Protein AF-S6UUW3-F1 (afdb_monomer_lite)

Structure (mmCIF, N/CA/C/O backbone):
data_AF-S6UUW3-F1
#
_entry.id   AF-S6UUW3-F1
#
loop_
_atom_site.group_PDB
_atom_site.id
_atom_site.type_symbol
_atom_site.label_atom_id
_atom_site.label_alt_id
_atom_site.label_comp_id
_atom_site.label_asym_id
_atom_site.label_entity_id
_atom_site.label_seq_id
_atom_site.pdbx_PDB_ins_code
_atom_site.Cartn_x
_atom_site.Cartn_y
_atom_site.Cartn_z
_atom_site.occupancy
_atom_site.B_iso_or_equiv
_atom_site.auth_seq_id
_atom_site.auth_comp_id
_atom_site.auth_asym_id
_atom_site.auth_atom_id
_atom_site.pdbx_PDB_model_num
ATOM 1 N N . MET A 1 1 ? 12.874 6.150 -26.190 1.00 67.56 1 MET A N 1
ATOM 2 C CA . MET A 1 1 ? 11.410 6.330 -26.328 1.00 67.56 1 MET A CA 1
ATOM 3 C C . MET A 1 1 ? 11.085 7.794 -26.086 1.00 67.56 1 MET A C 1
ATOM 5 O O . MET A 1 1 ? 11.775 8.414 -25.286 1.00 67.56 1 MET A O 1
ATOM 9 N N . THR A 1 2 ? 10.104 8.365 -26.786 1.00 88.31 2 THR A N 1
ATOM 10 C CA . THR A 1 2 ? 9.699 9.760 -26.547 1.00 88.31 2 THR A CA 1
ATOM 11 C C . THR A 1 2 ? 8.998 9.883 -25.184 1.00 88.31 2 THR A C 1
ATOM 13 O O . THR A 1 2 ? 8.328 8.933 -24.768 1.00 88.31 2 THR A O 1
ATOM 16 N N . PRO A 1 3 ? 9.102 11.027 -24.479 1.00 86.56 3 PRO A N 1
ATOM 17 C CA . PRO A 1 3 ? 8.442 11.219 -23.181 1.00 86.56 3 PRO A CA 1
ATOM 18 C C . PRO A 1 3 ? 6.931 10.967 -23.240 1.00 86.56 3 PRO A C 1
ATOM 20 O O . PRO A 1 3 ? 6.356 10.360 -22.340 1.00 86.56 3 PRO A O 1
ATOM 23 N N . LEU A 1 4 ? 6.307 11.352 -24.356 1.00 91.38 4 LEU A N 1
ATOM 24 C CA . LEU A 1 4 ? 4.881 11.159 -24.604 1.00 91.38 4 LEU A CA 1
ATOM 25 C C . LEU A 1 4 ? 4.492 9.671 -24.621 1.00 91.38 4 LEU A C 1
ATOM 27 O O . LEU A 1 4 ? 3.477 9.287 -24.049 1.00 91.38 4 LEU A O 1
ATOM 31 N N . MET A 1 5 ? 5.331 8.819 -25.219 1.00 88.62 5 MET A N 1
ATOM 32 C CA . MET A 1 5 ? 5.103 7.374 -25.265 1.00 88.62 5 MET A CA 1
ATOM 33 C C . MET A 1 5 ? 5.162 6.751 -23.865 1.00 88.62 5 MET A C 1
ATOM 35 O O . MET A 1 5 ? 4.326 5.915 -23.538 1.00 88.62 5 MET A O 1
ATOM 39 N N . LEU A 1 6 ? 6.096 7.187 -23.014 1.00 88.88 6 LEU A N 1
ATOM 40 C CA . LEU A 1 6 ? 6.198 6.693 -21.636 1.00 88.88 6 LEU A CA 1
ATOM 41 C C . LEU A 1 6 ? 4.981 7.088 -20.789 1.00 88.88 6 LEU A C 1
ATOM 43 O O . LEU A 1 6 ? 4.492 6.268 -20.018 1.00 88.88 6 LEU A O 1
ATOM 47 N N . MET A 1 7 ? 4.451 8.303 -20.963 1.00 91.56 7 MET A N 1
ATOM 48 C CA . MET A 1 7 ? 3.232 8.737 -20.267 1.00 91.56 7 MET A CA 1
ATOM 49 C C . MET A 1 7 ? 2.011 7.912 -20.686 1.00 91.56 7 MET A C 1
ATOM 51 O O . MET A 1 7 ? 1.219 7.514 -19.833 1.00 91.56 7 MET A O 1
ATOM 55 N N . VAL A 1 8 ? 1.879 7.605 -21.982 1.00 94.12 8 VAL A N 1
ATOM 56 C CA . VAL A 1 8 ? 0.797 6.747 -22.490 1.00 94.12 8 VAL A CA 1
ATOM 57 C C . VAL A 1 8 ? 0.921 5.328 -21.937 1.00 94.12 8 VAL A C 1
ATOM 59 O O . VAL A 1 8 ? -0.066 4.777 -21.455 1.00 94.12 8 VAL A O 1
ATOM 62 N N . VAL A 1 9 ? 2.127 4.750 -21.944 1.00 93.19 9 VAL A N 1
ATOM 63 C CA . VAL A 1 9 ? 2.380 3.410 -21.389 1.00 93.19 9 VAL A CA 1
ATOM 64 C C . VAL A 1 9 ? 2.085 3.372 -19.886 1.00 93.19 9 VAL A C 1
ATOM 66 O O . VAL A 1 9 ? 1.438 2.438 -19.418 1.00 93.19 9 VAL A O 1
ATOM 69 N N . ALA A 1 10 ? 2.486 4.399 -19.132 1.00 91.56 10 ALA A N 1
ATOM 70 C CA . ALA A 1 10 ? 2.188 4.503 -17.706 1.00 91.56 10 ALA A CA 1
ATOM 71 C C . ALA A 1 10 ? 0.676 4.601 -17.440 1.00 91.56 10 ALA A C 1
ATOM 73 O O . ALA A 1 10 ? 0.147 3.865 -16.606 1.00 91.56 10 ALA A O 1
ATOM 74 N N . GLY A 1 11 ? -0.037 5.456 -18.182 1.00 95.62 11 GLY A N 1
ATOM 75 C CA . GLY A 1 11 ? -1.491 5.589 -18.073 1.00 95.62 11 GLY A CA 1
ATOM 76 C C . GLY A 1 11 ? -2.226 4.289 -18.410 1.00 95.62 11 GLY A C 1
ATOM 77 O O . GLY A 1 11 ? -3.113 3.866 -17.667 1.00 95.62 11 GLY A O 1
ATOM 78 N N . ALA A 1 12 ? -1.810 3.606 -19.479 1.00 96.06 12 ALA A N 1
ATOM 79 C CA . ALA A 1 12 ? -2.345 2.301 -19.857 1.00 96.06 12 ALA A CA 1
ATOM 80 C C . ALA A 1 12 ? -2.064 1.230 -18.790 1.00 96.06 12 ALA A C 1
ATOM 82 O O . ALA A 1 12 ? -2.943 0.426 -18.485 1.00 96.06 12 ALA A O 1
ATOM 83 N N . GLY A 1 13 ? -0.877 1.248 -18.176 1.00 95.56 13 GLY A N 1
ATOM 84 C CA . GLY A 1 13 ? -0.524 0.366 -17.065 1.00 95.56 13 GLY A CA 1
ATOM 85 C C . GLY A 1 13 ? -1.440 0.555 -15.854 1.00 95.56 13 GLY A C 1
ATOM 86 O O . GLY A 1 13 ? -1.986 -0.419 -15.340 1.00 95.56 13 GLY A O 1
ATOM 87 N N . ILE A 1 14 ? -1.684 1.801 -15.436 1.00 95.56 14 ILE A N 1
ATOM 88 C CA . ILE A 1 14 ? -2.607 2.107 -14.329 1.00 95.56 14 ILE A CA 1
ATOM 89 C C . ILE A 1 14 ? -4.026 1.629 -14.660 1.00 95.56 14 ILE A C 1
ATOM 91 O O . ILE A 1 14 ? -4.661 0.973 -13.835 1.00 95.56 14 ILE A O 1
ATOM 95 N N . ALA A 1 15 ? -4.514 1.906 -15.872 1.00 97.19 15 ALA A N 1
ATOM 96 C CA . ALA A 1 15 ? -5.833 1.456 -16.309 1.00 97.19 15 ALA A CA 1
ATOM 97 C C . ALA A 1 15 ? -5.950 -0.077 -16.294 1.00 97.19 15 ALA A C 1
ATOM 99 O O . ALA A 1 15 ? -6.942 -0.615 -15.801 1.00 97.19 15 ALA A O 1
ATOM 100 N N . LEU A 1 16 ? -4.920 -0.783 -16.771 1.00 96.56 16 LEU A N 1
ATOM 101 C CA . LEU A 1 16 ? -4.859 -2.242 -16.756 1.00 96.56 16 LEU A CA 1
ATOM 102 C C . LEU A 1 16 ? -4.849 -2.796 -15.323 1.00 96.56 16 LEU A C 1
ATOM 104 O O . LEU A 1 16 ? -5.591 -3.734 -15.033 1.00 96.56 16 LEU A O 1
ATOM 108 N N . LEU A 1 17 ? -4.071 -2.196 -14.415 1.00 95.56 17 LEU A N 1
ATOM 109 C CA . LEU A 1 17 ? -4.041 -2.571 -12.997 1.00 95.56 17 LEU A CA 1
ATOM 110 C C . LEU A 1 17 ? -5.422 -2.433 -12.361 1.00 95.56 17 LEU A C 1
ATOM 112 O O . LEU A 1 17 ? -5.919 -3.384 -11.755 1.00 95.56 17 LEU A O 1
ATOM 116 N N . LEU A 1 18 ? -6.058 -1.270 -12.525 1.00 96.75 18 LEU A N 1
ATOM 117 C CA . LEU A 1 18 ? -7.393 -1.022 -11.984 1.00 96.75 18 LEU A CA 1
ATOM 118 C C . LEU A 1 18 ? -8.416 -1.990 -12.578 1.00 96.75 18 LEU A C 1
ATOM 120 O O . LEU A 1 18 ? -9.258 -2.513 -11.858 1.00 96.75 18 LEU A O 1
ATOM 124 N N . PHE A 1 19 ? -8.319 -2.291 -13.869 1.00 97.62 19 PHE A N 1
ATOM 125 C CA . PHE A 1 19 ? -9.193 -3.253 -14.527 1.00 97.62 19 PHE A CA 1
ATOM 126 C C . PHE A 1 19 ? -9.040 -4.677 -13.964 1.00 97.62 19 PHE A C 1
ATOM 128 O O . PHE A 1 19 ? -10.044 -5.328 -13.670 1.00 97.62 19 PHE A O 1
ATOM 135 N N . LEU A 1 20 ? -7.806 -5.145 -13.747 1.00 96.75 20 LEU A N 1
ATOM 136 C CA . LEU A 1 20 ? -7.515 -6.443 -13.121 1.00 96.75 20 LEU A CA 1
ATOM 137 C C . LEU A 1 20 ? -8.071 -6.534 -11.695 1.00 96.75 20 LEU A C 1
ATOM 139 O O . LEU A 1 20 ? -8.692 -7.534 -11.333 1.00 96.75 20 LEU A O 1
ATOM 143 N N . VAL A 1 21 ? -7.893 -5.481 -10.897 1.00 97.00 21 VAL A N 1
ATOM 144 C CA . VAL A 1 21 ? -8.347 -5.454 -9.499 1.00 97.00 21 VAL A CA 1
ATOM 145 C C . VAL A 1 21 ? -9.867 -5.323 -9.405 1.00 97.00 21 VAL A C 1
ATOM 147 O O . VAL A 1 21 ? -10.500 -6.052 -8.650 1.00 97.00 21 VAL A O 1
ATOM 150 N N . LEU A 1 22 ? -10.481 -4.421 -10.172 1.00 96.69 22 LEU A N 1
ATOM 151 C CA . LEU A 1 22 ? -11.907 -4.113 -10.038 1.00 96.69 22 LEU A CA 1
ATOM 152 C C . LEU A 1 22 ? -12.799 -5.121 -10.766 1.00 96.69 22 LEU A C 1
ATOM 154 O O . LEU A 1 22 ? -13.824 -5.533 -10.223 1.00 96.69 22 LEU A O 1
ATOM 158 N N . LYS A 1 23 ? -12.431 -5.526 -11.989 1.00 95.81 23 LYS A N 1
ATOM 159 C CA . LYS A 1 23 ? -13.266 -6.418 -12.807 1.00 95.81 23 LYS A CA 1
ATOM 160 C C . LYS A 1 23 ? -12.961 -7.886 -12.552 1.00 95.81 23 LYS A C 1
ATOM 162 O O . LYS A 1 23 ? -13.884 -8.661 -12.319 1.00 95.81 23 LYS A O 1
ATOM 167 N N . TYR A 1 24 ? -11.684 -8.259 -12.587 1.00 95.25 24 TYR A N 1
ATOM 168 C CA . TYR A 1 24 ? -11.270 -9.651 -12.387 1.00 95.25 24 TYR A CA 1
ATOM 169 C C . TYR A 1 24 ? -11.019 -10.013 -10.923 1.00 95.25 24 TYR A C 1
ATOM 171 O O . TYR A 1 24 ? -10.813 -11.187 -10.628 1.00 95.25 24 TYR A O 1
ATOM 179 N N . LYS A 1 25 ? -11.082 -9.039 -10.003 1.00 92.19 25 LYS A N 1
ATOM 180 C CA . LYS A 1 25 ? -10.894 -9.249 -8.559 1.00 92.19 25 LYS A CA 1
ATOM 181 C C . LYS A 1 25 ? -9.559 -9.916 -8.226 1.00 92.19 25 LYS A C 1
ATOM 183 O O . LYS A 1 25 ? -9.465 -10.691 -7.277 1.00 92.19 25 LYS A O 1
ATOM 188 N N . PHE A 1 26 ? -8.521 -9.622 -9.008 1.00 94.00 26 PHE A N 1
ATOM 189 C CA . PHE A 1 26 ? -7.178 -10.099 -8.699 1.00 94.00 26 PHE A CA 1
ATOM 190 C C . PHE A 1 26 ? -6.691 -9.444 -7.410 1.00 94.00 26 PHE A C 1
ATOM 192 O O . PHE A 1 26 ?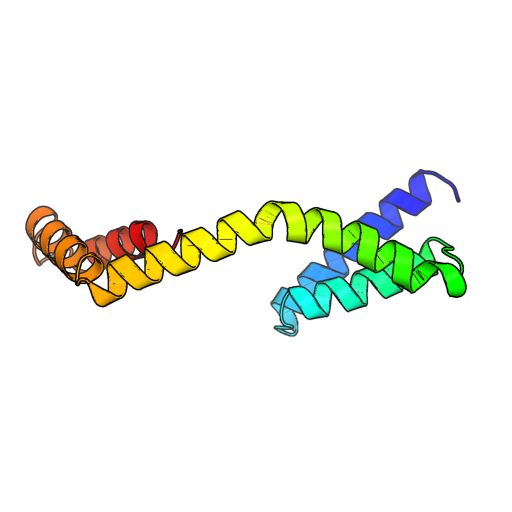 -6.947 -8.262 -7.167 1.00 94.00 26 PHE A O 1
ATOM 199 N N . GLN A 1 27 ? -5.944 -10.199 -6.601 1.00 92.00 27 GLN A N 1
ATOM 200 C CA . GLN A 1 27 ? -5.285 -9.631 -5.431 1.00 92.00 27 GLN A CA 1
ATOM 201 C C . GLN A 1 27 ? -4.375 -8.475 -5.884 1.00 92.00 27 GLN A C 1
ATOM 203 O O . GLN A 1 27 ? -3.566 -8.686 -6.795 1.00 92.00 27 GLN A O 1
ATOM 208 N N . PRO A 1 28 ? -4.465 -7.275 -5.270 1.00 89.94 28 PRO A N 1
ATOM 209 C CA . PRO A 1 28 ? -3.776 -6.080 -5.765 1.00 89.94 28 PRO A CA 1
ATOM 210 C C . PRO A 1 28 ? -2.280 -6.276 -5.978 1.00 89.94 28 PRO A C 1
ATOM 212 O O . PRO A 1 28 ? -1.721 -5.798 -6.958 1.00 89.94 28 PRO A O 1
ATOM 215 N N . PHE A 1 29 ? -1.653 -7.048 -5.093 1.00 87.81 29 PHE A N 1
ATOM 216 C CA . PHE A 1 29 ? -0.247 -7.404 -5.190 1.00 87.81 29 PHE A CA 1
ATOM 217 C C . PHE A 1 29 ? 0.095 -8.171 -6.479 1.00 87.81 29 PHE A C 1
ATOM 219 O O . PHE A 1 29 ? 1.012 -7.795 -7.206 1.00 87.81 29 PHE A O 1
ATOM 226 N N . VAL A 1 30 ? -0.679 -9.211 -6.799 1.00 90.88 30 VAL A N 1
ATOM 227 C CA . VAL A 1 30 ? -0.475 -10.050 -7.991 1.00 90.88 30 VAL A CA 1
ATOM 228 C C . VAL A 1 30 ? -0.751 -9.254 -9.266 1.00 90.88 30 VAL A C 1
ATOM 230 O O . VAL A 1 30 ? 0.011 -9.334 -10.229 1.00 90.88 30 VAL A O 1
ATOM 233 N N . ALA A 1 31 ? -1.811 -8.439 -9.264 1.00 93.50 31 ALA A N 1
ATOM 234 C CA . ALA A 1 31 ? -2.116 -7.545 -10.378 1.00 93.50 31 ALA A CA 1
ATOM 235 C C . ALA A 1 31 ? -0.979 -6.538 -10.616 1.00 93.50 31 ALA A C 1
ATOM 237 O O . ALA A 1 31 ? -0.556 -6.344 -11.754 1.00 93.50 31 ALA A O 1
ATOM 238 N N . LEU A 1 32 ? -0.442 -5.946 -9.545 1.00 90.69 32 LEU A N 1
ATOM 239 C CA . LEU A 1 32 ? 0.678 -5.014 -9.616 1.00 90.69 32 LEU A CA 1
ATOM 240 C C . LEU A 1 32 ? 1.942 -5.680 -10.166 1.00 90.69 32 LEU A C 1
ATOM 242 O O . LEU A 1 32 ? 2.594 -5.086 -11.023 1.00 90.69 32 LEU A O 1
ATOM 246 N N . MET A 1 33 ? 2.270 -6.906 -9.744 1.00 90.44 33 MET A N 1
ATOM 247 C CA . MET A 1 33 ? 3.390 -7.667 -10.316 1.00 90.44 33 MET A CA 1
ATOM 248 C C . MET A 1 33 ? 3.233 -7.869 -11.824 1.00 90.44 33 MET A C 1
ATOM 250 O O . MET A 1 33 ? 4.131 -7.521 -12.588 1.00 90.44 33 MET A O 1
ATOM 254 N N . LEU A 1 34 ? 2.084 -8.393 -12.258 1.00 92.81 34 LEU A N 1
ATOM 255 C CA . LEU A 1 34 ? 1.819 -8.671 -13.671 1.00 92.81 34 LEU A CA 1
ATOM 256 C C . LEU A 1 34 ? 1.900 -7.406 -14.525 1.00 92.81 34 LEU A C 1
ATOM 258 O O . LEU A 1 34 ? 2.575 -7.389 -15.553 1.00 92.81 34 LEU A O 1
ATOM 262 N N . VAL A 1 35 ? 1.254 -6.329 -14.082 1.00 93.69 35 VAL A N 1
ATOM 263 C CA . VAL A 1 35 ? 1.275 -5.054 -14.802 1.00 93.69 35 VAL A CA 1
ATOM 264 C C . VAL A 1 35 ? 2.680 -4.463 -14.834 1.00 93.69 35 VAL A C 1
ATOM 266 O O . VAL A 1 35 ? 3.090 -3.968 -15.879 1.00 93.69 35 VAL A O 1
ATOM 269 N N . SER A 1 36 ? 3.443 -4.553 -13.742 1.00 90.50 36 SER A N 1
ATOM 270 C CA . SER A 1 36 ? 4.821 -4.043 -13.694 1.00 90.50 36 SER A CA 1
ATOM 271 C C . SER A 1 36 ? 5.732 -4.780 -14.675 1.00 90.50 36 SER A C 1
ATOM 273 O O . SER A 1 36 ? 6.524 -4.138 -15.359 1.00 90.50 36 SER A O 1
ATOM 275 N N . ILE A 1 37 ? 5.578 -6.104 -14.805 1.00 91.94 37 ILE A N 1
ATOM 276 C CA . ILE A 1 37 ? 6.290 -6.913 -15.806 1.00 91.94 37 ILE A CA 1
ATOM 277 C C . ILE A 1 37 ? 5.941 -6.439 -17.220 1.00 91.94 37 ILE A C 1
ATOM 279 O O . ILE A 1 37 ? 6.835 -6.153 -18.014 1.00 91.94 37 ILE A O 1
ATOM 283 N N . ILE A 1 38 ? 4.646 -6.316 -17.530 1.00 92.94 38 ILE A N 1
ATOM 284 C CA . ILE A 1 38 ? 4.177 -5.895 -18.858 1.00 92.94 38 ILE A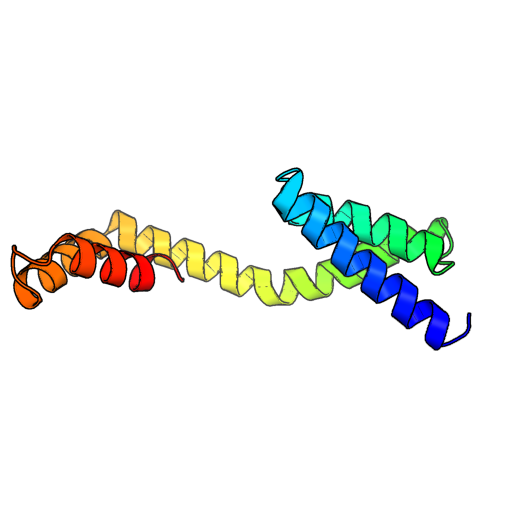 CA 1
ATOM 285 C C . ILE A 1 38 ? 4.705 -4.496 -19.194 1.00 92.94 38 ILE A C 1
ATOM 287 O O . ILE A 1 38 ? 5.265 -4.287 -20.268 1.00 92.94 38 ILE A O 1
ATOM 291 N N . VAL A 1 39 ? 4.567 -3.544 -18.270 1.00 92.56 39 VAL A N 1
ATOM 292 C CA . VAL A 1 39 ? 5.012 -2.158 -18.459 1.00 92.56 39 VAL A CA 1
ATOM 293 C C . VAL A 1 39 ? 6.527 -2.084 -18.634 1.00 92.56 39 VAL A C 1
ATOM 295 O O . VAL A 1 39 ? 6.983 -1.382 -19.531 1.00 92.56 39 VAL A O 1
ATOM 298 N N . ALA A 1 40 ? 7.310 -2.821 -17.842 1.00 90.62 40 ALA A N 1
ATOM 299 C CA . ALA A 1 40 ? 8.767 -2.835 -17.958 1.00 90.62 40 ALA A CA 1
ATOM 300 C C . ALA A 1 40 ? 9.234 -3.385 -19.315 1.00 90.62 40 ALA A C 1
ATOM 302 O O . ALA A 1 40 ? 10.109 -2.795 -19.952 1.00 90.62 40 ALA A O 1
ATOM 303 N N . LEU A 1 41 ? 8.608 -4.463 -19.798 1.00 90.50 41 LEU A N 1
ATOM 304 C CA . LEU A 1 41 ? 8.904 -5.024 -21.118 1.00 90.50 41 LEU A CA 1
ATOM 305 C C . LEU A 1 41 ? 8.539 -4.048 -22.245 1.00 90.50 41 LEU A C 1
ATOM 307 O O . LEU A 1 41 ? 9.344 -3.821 -23.147 1.00 90.50 41 LEU A O 1
ATOM 311 N N . VAL A 1 42 ? 7.363 -3.416 -22.175 1.00 91.12 42 VAL A N 1
ATOM 312 C CA . VAL A 1 42 ? 6.917 -2.419 -23.168 1.00 91.12 42 VAL A CA 1
ATOM 313 C C . VAL A 1 42 ? 7.784 -1.154 -23.134 1.00 91.12 42 VAL A C 1
ATOM 315 O O . VAL A 1 42 ? 8.030 -0.551 -24.177 1.00 91.12 42 VAL A O 1
ATOM 318 N N . ALA A 1 43 ? 8.287 -0.767 -21.961 1.00 88.75 43 ALA A N 1
ATOM 319 C CA . ALA A 1 43 ? 9.204 0.357 -21.779 1.00 88.75 43 ALA A CA 1
ATOM 320 C C . ALA A 1 43 ? 10.650 0.059 -22.233 1.00 88.75 43 ALA A C 1
ATOM 322 O O . ALA A 1 43 ? 11.502 0.946 -22.179 1.00 88.75 43 ALA A O 1
ATOM 323 N N . GLY A 1 44 ? 10.940 -1.164 -22.693 1.00 88.00 44 GLY A N 1
ATOM 324 C CA . GLY A 1 44 ? 12.244 -1.541 -23.238 1.00 88.00 44 GLY A CA 1
ATOM 325 C C . GLY A 1 44 ? 13.295 -1.913 -22.189 1.00 88.00 44 GLY A C 1
ATOM 326 O O . GLY A 1 44 ? 14.490 -1.849 -22.483 1.00 88.00 44 GLY A O 1
ATOM 327 N N . VAL A 1 45 ? 12.883 -2.301 -20.977 1.00 88.12 45 VAL A N 1
ATOM 328 C CA . VAL A 1 45 ? 13.798 -2.858 -19.970 1.00 88.12 45 VAL A CA 1
ATOM 329 C C . VAL A 1 45 ? 14.338 -4.197 -20.474 1.00 88.12 45 VAL A C 1
ATOM 331 O O . VAL A 1 45 ? 13.584 -5.043 -20.960 1.00 88.12 45 VAL A O 1
ATOM 334 N N . LYS A 1 46 ? 15.656 -4.405 -20.367 1.00 90.94 46 LYS A N 1
ATOM 335 C CA . LYS A 1 46 ? 16.277 -5.672 -20.766 1.00 90.94 46 LYS A CA 1
ATOM 336 C C . LYS A 1 46 ? 15.733 -6.810 -19.892 1.00 90.94 46 LYS A C 1
ATOM 338 O O . LYS A 1 46 ? 15.663 -6.638 -18.677 1.00 90.94 46 LYS A O 1
ATOM 343 N N . PRO A 1 47 ? 15.439 -7.998 -20.453 1.00 84.12 47 PRO A N 1
ATOM 344 C CA . PRO A 1 47 ? 14.929 -9.127 -19.670 1.00 84.12 47 PRO A CA 1
ATOM 345 C C . PRO A 1 47 ? 15.829 -9.528 -18.494 1.00 84.12 47 PRO A C 1
ATOM 347 O O . PRO A 1 47 ? 15.325 -9.924 -17.449 1.00 84.12 47 PRO A O 1
ATOM 350 N N . ALA A 1 48 ? 17.149 -9.373 -18.643 1.00 89.62 48 ALA A N 1
ATOM 351 C CA . ALA A 1 48 ? 18.119 -9.641 -17.582 1.00 89.62 48 ALA A CA 1
ATOM 352 C C . ALA A 1 48 ? 17.974 -8.697 -16.371 1.00 89.62 48 ALA A C 1
ATOM 354 O O . ALA A 1 48 ? 18.216 -9.114 -15.244 1.00 89.62 48 ALA A O 1
ATOM 355 N N . ASP A 1 49 ? 17.523 -7.459 -16.594 1.00 89.31 49 ASP A N 1
ATOM 356 C CA . ASP A 1 49 ? 17.382 -6.426 -15.559 1.00 89.31 49 ASP A CA 1
ATOM 357 C C . ASP A 1 49 ? 15.945 -6.351 -15.007 1.00 89.31 49 ASP A C 1
ATOM 359 O O . ASP A 1 49 ? 15.651 -5.570 -14.098 1.00 89.31 49 ASP A O 1
ATOM 363 N N . LEU A 1 50 ? 15.025 -7.151 -15.560 1.00 88.75 50 LEU A N 1
ATOM 364 C CA . LE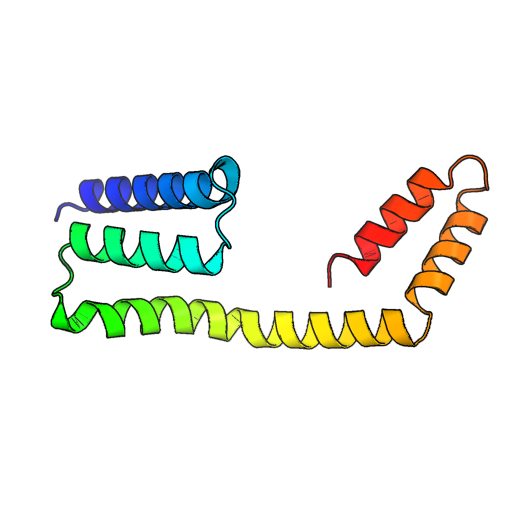U A 1 50 ? 13.593 -7.094 -15.272 1.00 88.75 50 LEU A CA 1
ATOM 365 C C . LEU A 1 50 ? 13.295 -7.382 -13.797 1.00 88.75 50 LEU A C 1
ATOM 367 O O . LEU A 1 50 ? 12.582 -6.614 -13.155 1.00 88.75 50 LEU A O 1
ATOM 371 N N . VAL A 1 51 ? 13.869 -8.465 -13.262 1.00 88.12 51 VAL A N 1
ATOM 372 C CA . VAL A 1 51 ? 13.670 -8.878 -11.864 1.00 88.12 51 VAL A CA 1
ATOM 373 C C . VAL A 1 51 ? 14.174 -7.790 -10.919 1.00 88.12 51 VAL A C 1
ATOM 375 O O . VAL A 1 51 ? 13.405 -7.309 -10.094 1.00 88.12 51 VAL A O 1
ATOM 378 N N . ALA A 1 52 ? 15.406 -7.312 -11.118 1.00 89.75 52 ALA A N 1
ATOM 379 C CA . ALA A 1 52 ? 15.995 -6.257 -10.293 1.00 89.75 52 ALA A CA 1
ATOM 380 C C . ALA A 1 52 ? 15.195 -4.942 -10.353 1.00 89.75 52 ALA A C 1
ATOM 382 O O . ALA A 1 52 ? 15.018 -4.267 -9.340 1.00 89.75 52 ALA A O 1
ATOM 383 N N . THR A 1 53 ? 14.666 -4.585 -11.528 1.00 89.06 53 THR A N 1
ATOM 384 C CA . THR A 1 53 ? 13.835 -3.383 -11.709 1.00 89.06 53 THR A CA 1
ATOM 385 C C . THR A 1 53 ? 12.516 -3.495 -10.941 1.00 89.06 53 THR A C 1
ATOM 387 O O . THR A 1 53 ? 12.102 -2.546 -10.270 1.00 89.06 53 THR A O 1
ATOM 390 N N . ILE A 1 54 ? 11.862 -4.658 -11.009 1.00 87.00 54 ILE A N 1
ATOM 391 C CA . ILE A 1 54 ? 10.605 -4.918 -10.300 1.00 87.00 54 ILE A CA 1
ATOM 392 C C . ILE A 1 54 ? 10.842 -4.963 -8.792 1.00 87.00 54 ILE A C 1
ATOM 394 O O . ILE A 1 54 ? 10.127 -4.286 -8.056 1.00 87.00 54 ILE A O 1
ATOM 398 N N . GLU A 1 55 ? 11.847 -5.708 -8.331 1.00 86.94 55 GLU A N 1
ATOM 399 C CA . GLU A 1 55 ? 12.205 -5.808 -6.914 1.00 86.94 55 GLU A CA 1
ATOM 400 C C . GLU A 1 55 ? 12.601 -4.451 -6.333 1.00 86.94 55 GLU A C 1
ATOM 402 O O . GLU A 1 55 ? 12.171 -4.111 -5.235 1.00 86.94 55 GLU A O 1
ATOM 407 N N . GLY A 1 56 ? 13.346 -3.630 -7.077 1.00 88.75 56 GLY A N 1
ATOM 408 C CA . GLY A 1 56 ? 13.709 -2.281 -6.648 1.00 88.75 56 GLY A CA 1
ATOM 409 C C . GLY A 1 56 ? 12.497 -1.356 -6.512 1.00 88.75 56 GLY A C 1
ATOM 410 O O . GLY A 1 56 ? 12.332 -0.687 -5.488 1.00 88.75 56 GLY A O 1
ATOM 411 N N . GLY A 1 57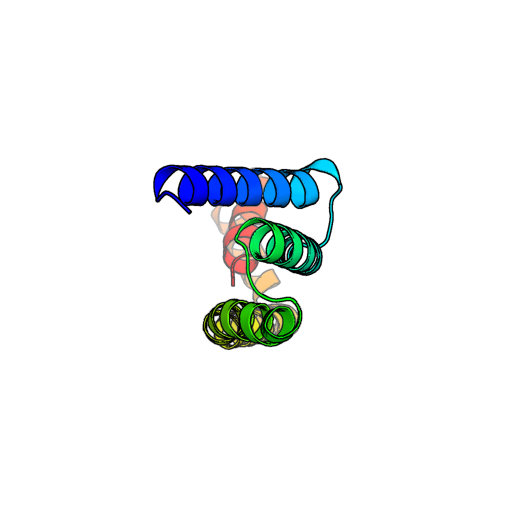 ? 11.617 -1.331 -7.520 1.00 85.50 57 GLY A N 1
ATOM 412 C CA . GLY A 1 57 ? 10.405 -0.509 -7.497 1.00 85.50 57 GLY A CA 1
ATOM 413 C C . GLY A 1 57 ? 9.423 -0.949 -6.410 1.00 85.50 57 GLY A C 1
ATOM 414 O O . GLY A 1 57 ? 9.010 -0.149 -5.569 1.00 85.50 57 GLY A O 1
ATOM 415 N N . MET A 1 58 ? 9.098 -2.241 -6.388 1.00 83.44 58 MET A N 1
ATOM 416 C CA . MET A 1 58 ? 8.202 -2.839 -5.405 1.00 83.44 58 MET A CA 1
ATOM 417 C C . MET A 1 58 ? 8.779 -2.766 -3.993 1.00 83.44 58 MET A C 1
ATOM 419 O O . MET A 1 58 ? 8.063 -2.395 -3.071 1.00 83.44 58 MET A O 1
ATOM 423 N N . GLY A 1 59 ? 10.060 -3.085 -3.815 1.00 84.50 59 GLY A N 1
ATOM 424 C CA . GLY A 1 59 ? 10.740 -3.073 -2.524 1.00 84.50 59 GLY A CA 1
ATOM 425 C C . GLY A 1 59 ? 10.774 -1.684 -1.897 1.00 84.50 59 GLY A C 1
ATOM 426 O O . GLY A 1 59 ? 10.566 -1.558 -0.694 1.00 84.50 59 GLY A O 1
ATOM 427 N N . LYS A 1 60 ? 10.925 -0.623 -2.700 1.00 86.94 60 LYS A N 1
ATOM 428 C CA . LYS A 1 60 ? 10.813 0.758 -2.210 1.00 86.94 60 LYS A CA 1
ATOM 429 C C . LYS A 1 60 ? 9.406 1.068 -1.692 1.00 86.94 60 LYS A C 1
ATOM 431 O O . LYS A 1 60 ? 9.262 1.642 -0.614 1.00 86.94 60 LYS A O 1
ATOM 436 N N . THR A 1 61 ? 8.373 0.691 -2.444 1.00 86.06 61 THR A N 1
ATOM 437 C CA . THR A 1 61 ? 6.978 0.928 -2.052 1.00 86.06 61 THR A CA 1
ATOM 438 C C . THR A 1 61 ? 6.588 0.078 -0.847 1.00 86.06 61 THR A C 1
ATOM 440 O O . THR A 1 61 ? 6.134 0.616 0.155 1.00 86.06 61 THR A O 1
ATOM 443 N N . LEU A 1 62 ? 6.811 -1.236 -0.898 1.00 86.19 62 LEU A N 1
ATOM 444 C CA . LEU A 1 62 ? 6.521 -2.135 0.214 1.00 86.19 62 LEU A CA 1
ATOM 445 C C . LEU A 1 62 ? 7.342 -1.778 1.443 1.00 86.19 62 LEU A C 1
ATOM 447 O O . LEU A 1 62 ? 6.776 -1.729 2.518 1.00 86.19 62 LEU A O 1
ATOM 451 N N . GLY A 1 63 ? 8.630 -1.470 1.311 1.00 87.62 63 GLY A N 1
ATOM 452 C CA . GLY A 1 63 ? 9.472 -1.099 2.447 1.00 87.62 63 GLY A CA 1
ATOM 453 C C . GLY A 1 63 ? 8.929 0.110 3.209 1.00 87.62 63 GLY A C 1
ATOM 454 O O . GLY A 1 63 ? 8.919 0.105 4.437 1.00 87.62 63 GLY A O 1
ATOM 455 N N . HIS A 1 64 ? 8.405 1.112 2.495 1.00 87.31 64 HIS A N 1
ATOM 456 C CA . HIS A 1 64 ? 7.815 2.296 3.120 1.00 87.31 64 HIS A CA 1
ATOM 457 C C . HIS A 1 64 ? 6.512 1.990 3.873 1.00 87.31 64 HIS A C 1
ATOM 459 O O . HIS A 1 64 ? 6.297 2.501 4.969 1.00 87.31 64 HIS A O 1
ATOM 465 N N . ILE A 1 65 ? 5.643 1.154 3.298 1.00 91.06 65 ILE A N 1
ATOM 466 C CA . ILE A 1 65 ? 4.289 0.929 3.828 1.00 91.06 65 ILE A CA 1
ATOM 467 C C . ILE A 1 65 ? 4.234 -0.315 4.743 1.00 91.06 65 ILE A C 1
ATOM 469 O O . ILE A 1 65 ? 3.336 -0.430 5.570 1.00 91.06 65 ILE A O 1
ATOM 473 N N . ALA A 1 66 ? 5.194 -1.241 4.656 1.00 90.56 66 ALA A N 1
ATOM 474 C CA . ALA A 1 66 ? 5.165 -2.534 5.346 1.00 90.56 66 ALA A CA 1
ATOM 475 C C . ALA A 1 66 ? 5.168 -2.392 6.866 1.00 90.56 66 ALA A C 1
ATOM 477 O O . ALA A 1 66 ? 4.392 -3.072 7.528 1.00 90.56 66 ALA A O 1
ATOM 478 N N . ILE A 1 67 ? 5.997 -1.501 7.419 1.00 92.19 67 ILE A N 1
ATOM 479 C CA . ILE A 1 67 ? 6.027 -1.258 8.869 1.00 92.19 67 ILE A CA 1
ATOM 480 C C . ILE A 1 67 ? 4.694 -0.664 9.330 1.00 92.19 67 ILE A C 1
ATOM 482 O O . ILE A 1 67 ? 4.145 -1.110 10.331 1.00 92.19 67 ILE A O 1
ATOM 486 N N . ILE A 1 68 ? 4.153 0.301 8.580 1.00 91.75 68 ILE A N 1
ATOM 487 C CA . ILE A 1 68 ? 2.878 0.953 8.904 1.00 91.75 68 ILE A CA 1
ATOM 488 C C . ILE A 1 68 ? 1.743 -0.079 8.894 1.00 91.75 68 ILE A C 1
ATOM 490 O O . ILE A 1 68 ? 1.005 -0.178 9.867 1.00 91.75 68 ILE A O 1
ATOM 494 N N . ILE A 1 69 ? 1.655 -0.908 7.849 1.00 90.62 69 ILE A N 1
ATOM 495 C CA . ILE A 1 69 ? 0.646 -1.974 7.739 1.00 90.62 69 ILE A CA 1
ATOM 496 C C . ILE A 1 69 ? 0.823 -3.014 8.846 1.00 90.62 69 ILE A C 1
ATOM 498 O O . ILE A 1 69 ? -0.160 -3.425 9.456 1.00 90.62 69 ILE A O 1
ATOM 502 N N . ALA A 1 70 ? 2.057 -3.446 9.121 1.00 92.38 70 ALA A N 1
ATOM 503 C CA . ALA A 1 70 ? 2.332 -4.449 10.144 1.00 92.38 70 ALA A CA 1
ATOM 504 C C . ALA A 1 70 ? 1.936 -3.949 11.537 1.00 92.38 70 ALA A C 1
ATOM 506 O O . ALA A 1 70 ? 1.215 -4.640 12.253 1.00 92.38 70 ALA A O 1
ATOM 507 N N . LEU A 1 71 ? 2.349 -2.733 11.905 1.00 93.81 71 LEU A N 1
ATOM 508 C CA . LEU A 1 71 ? 1.980 -2.130 13.183 1.00 93.81 71 LEU A CA 1
ATOM 509 C C . LEU A 1 71 ? 0.475 -1.867 13.266 1.00 93.81 71 LEU A C 1
ATOM 511 O O . LEU A 1 71 ? -0.132 -2.213 14.275 1.00 93.81 71 LEU A O 1
ATOM 515 N N . GLY A 1 72 ? -0.142 -1.335 12.208 1.00 91.50 72 GLY A N 1
ATOM 516 C CA . GLY A 1 72 ? -1.590 -1.125 12.141 1.00 91.50 72 GLY A CA 1
ATOM 517 C C . GLY A 1 72 ? -2.371 -2.427 12.338 1.00 91.50 72 GLY A C 1
ATOM 518 O O . GLY A 1 72 ? -3.292 -2.483 13.150 1.00 91.50 72 GLY A O 1
ATOM 519 N N . ALA A 1 73 ? -1.944 -3.515 11.691 1.00 92.00 73 ALA A N 1
ATOM 520 C CA . ALA A 1 73 ? -2.534 -4.839 11.874 1.00 92.00 73 ALA A CA 1
ATOM 521 C C . ALA A 1 73 ? -2.339 -5.379 13.302 1.00 92.00 73 ALA A C 1
ATOM 523 O O . ALA A 1 73 ? -3.271 -5.945 13.877 1.00 92.00 73 ALA A O 1
ATOM 524 N N . MET A 1 74 ? -1.160 -5.181 13.905 1.00 94.75 74 MET A N 1
ATOM 525 C CA . MET A 1 74 ? -0.900 -5.570 15.297 1.00 94.75 74 MET A CA 1
ATOM 526 C C . MET A 1 74 ? -1.789 -4.793 16.276 1.00 94.75 74 MET A C 1
ATOM 528 O O . MET A 1 74 ? -2.421 -5.406 17.135 1.00 94.75 74 MET A O 1
ATOM 532 N N . ILE A 1 75 ? -1.887 -3.467 16.134 1.00 93.06 75 ILE A N 1
ATOM 533 C CA . ILE A 1 75 ? -2.750 -2.617 16.967 1.00 93.06 75 ILE A CA 1
ATOM 534 C C . ILE A 1 75 ? -4.221 -2.989 16.776 1.00 93.06 75 ILE A C 1
ATOM 536 O O . ILE A 1 75 ? -4.926 -3.190 17.765 1.00 93.06 75 ILE A O 1
ATOM 540 N N . GLY A 1 76 ? -4.672 -3.165 15.532 1.00 91.56 76 GLY A N 1
ATOM 541 C CA . GLY A 1 76 ? -6.028 -3.620 15.225 1.00 91.56 76 GLY A CA 1
ATOM 542 C C . GLY A 1 76 ? -6.353 -4.942 15.920 1.00 91.56 76 GLY A C 1
ATOM 543 O O . GLY A 1 76 ? -7.390 -5.064 16.572 1.00 91.56 76 GLY A O 1
ATOM 544 N N . ARG A 1 77 ? -5.419 -5.903 15.891 1.00 92.25 77 ARG A N 1
ATOM 545 C CA . ARG A 1 77 ? -5.583 -7.188 16.579 1.00 92.25 77 ARG A CA 1
ATOM 546 C C . ARG A 1 77 ? -5.615 -7.051 18.101 1.00 92.25 77 ARG A C 1
ATOM 548 O O . ARG A 1 77 ? -6.387 -7.749 18.753 1.00 92.25 77 ARG A O 1
ATOM 555 N N . ILE A 1 78 ? -4.813 -6.159 18.680 1.00 94.31 78 ILE A N 1
ATOM 556 C CA . ILE A 1 78 ? -4.844 -5.872 20.123 1.00 94.31 78 ILE A CA 1
ATOM 557 C C . ILE A 1 78 ? -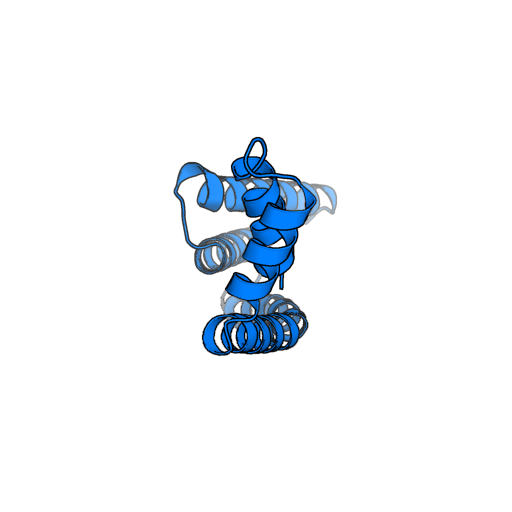6.195 -5.258 20.523 1.00 94.31 78 ILE A C 1
ATOM 559 O O . ILE A 1 78 ? -6.770 -5.657 21.536 1.00 94.31 78 ILE A O 1
ATOM 563 N N . ILE A 1 79 ? -6.742 -4.329 19.731 1.00 92.38 79 ILE A N 1
ATOM 564 C CA . ILE A 1 79 ? -8.061 -3.714 19.973 1.00 92.38 79 ILE A CA 1
ATOM 565 C C . ILE A 1 79 ? -9.182 -4.759 19.889 1.00 92.38 79 ILE A C 1
ATOM 567 O O . ILE A 1 79 ? -10.109 -4.738 20.699 1.00 92.38 79 ILE A O 1
ATOM 571 N N . GLU A 1 80 ? -9.090 -5.683 18.934 1.00 90.00 80 GLU A N 1
ATOM 572 C CA . GLU A 1 80 ? -10.035 -6.789 18.781 1.00 90.00 80 GLU A CA 1
ATOM 573 C C . GLU A 1 80 ? -9.983 -7.744 19.986 1.00 90.00 80 GLU A C 1
ATOM 575 O O . GLU A 1 80 ? -11.009 -8.009 20.608 1.00 90.00 80 GLU A O 1
ATOM 580 N N . LEU A 1 81 ? -8.786 -8.208 20.368 1.00 94.38 81 LEU A N 1
ATOM 581 C CA . LEU A 1 81 ? -8.597 -9.171 21.462 1.00 94.38 81 LEU A CA 1
ATOM 582 C C . LEU A 1 81 ? -8.879 -8.587 22.852 1.00 94.38 81 LEU A C 1
ATOM 584 O O . LEU A 1 81 ? -9.304 -9.314 23.745 1.00 94.38 81 LEU A O 1
ATOM 588 N N . SER A 1 82 ? -8.649 -7.289 23.050 1.00 94.38 82 SER A N 1
ATOM 589 C CA . SER A 1 82 ? -8.929 -6.604 24.321 1.00 94.38 82 SER A CA 1
ATOM 590 C C . SER A 1 82 ? -10.412 -6.287 24.538 1.00 94.38 82 SER A C 1
ATOM 592 O O . SER A 1 82 ? -10.779 -5.798 25.604 1.00 94.38 82 SER A O 1
ATOM 594 N N . GLY A 1 83 ? -11.273 -6.513 23.538 1.00 93.25 83 GLY A N 1
ATOM 595 C CA . GLY A 1 83 ? -12.669 -6.070 23.567 1.00 93.25 83 GLY A CA 1
ATOM 596 C C . GLY A 1 83 ? -12.836 -4.555 23.389 1.00 93.25 83 GLY A C 1
ATOM 597 O O . GLY A 1 83 ? -13.946 -4.035 23.523 1.00 93.25 83 GLY A O 1
ATOM 598 N N . GLY A 1 84 ? -11.764 -3.827 23.054 1.00 91.81 84 GLY A N 1
ATOM 599 C CA . GLY A 1 84 ? -11.793 -2.380 22.834 1.00 91.81 84 GLY A CA 1
ATOM 600 C C . GLY A 1 84 ? -12.732 -1.972 21.696 1.00 91.81 84 GLY A C 1
ATOM 601 O O . GLY A 1 84 ? -13.475 -0.999 21.832 1.00 91.81 84 GLY A O 1
ATOM 602 N N . ALA A 1 85 ? -12.775 -2.756 20.612 1.00 91.62 85 ALA A N 1
ATOM 603 C CA . ALA A 1 85 ? -13.722 -2.543 19.514 1.00 91.62 85 ALA A CA 1
ATOM 604 C C . ALA A 1 85 ? -15.186 -2.654 19.985 1.00 91.62 85 ALA A C 1
ATOM 606 O O . ALA A 1 85 ? -16.029 -1.835 19.614 1.00 91.62 85 ALA A O 1
ATOM 607 N N . GLU A 1 86 ? -15.488 -3.629 20.848 1.00 92.31 86 GLU A N 1
ATOM 608 C CA . GLU A 1 86 ? -16.834 -3.830 21.392 1.00 92.31 86 GLU A CA 1
ATOM 609 C C . GLU A 1 86 ? -17.223 -2.716 22.375 1.00 92.31 86 GLU A C 1
ATOM 611 O O . GLU A 1 86 ? -18.347 -2.207 22.332 1.00 92.31 86 GLU A O 1
ATOM 616 N N . ALA A 1 87 ? -16.287 -2.279 23.222 1.00 93.50 87 ALA A N 1
ATOM 617 C CA . ALA A 1 87 ? -16.487 -1.154 24.130 1.00 93.50 87 ALA A CA 1
ATOM 618 C C . ALA A 1 87 ? -16.761 0.159 23.369 1.00 93.50 87 ALA A C 1
ATOM 620 O O . ALA A 1 87 ? -17.683 0.904 23.724 1.00 93.50 87 ALA A O 1
ATOM 621 N N . LEU A 1 88 ? -16.019 0.420 22.285 1.00 92.06 88 LEU A N 1
ATOM 622 C CA . LEU A 1 88 ? -16.248 1.558 21.387 1.00 92.06 88 LEU A CA 1
ATOM 623 C C . LEU A 1 88 ? -17.634 1.496 20.738 1.00 92.06 88 LEU A C 1
ATOM 625 O O . LEU A 1 88 ? -18.380 2.477 20.788 1.00 92.06 88 LEU A O 1
ATOM 629 N N . ALA A 1 89 ? -18.009 0.339 20.187 1.00 91.62 89 ALA A N 1
ATOM 630 C CA . ALA A 1 89 ? -19.315 0.142 19.567 1.00 91.62 89 ALA A CA 1
ATOM 631 C C . ALA A 1 89 ? -20.463 0.389 20.561 1.00 91.62 89 ALA A C 1
ATOM 633 O O . ALA A 1 89 ? -21.372 1.164 20.263 1.00 91.62 89 ALA A O 1
ATOM 634 N N . LYS A 1 90 ? -20.400 -0.186 21.772 1.00 92.56 90 LYS A N 1
ATOM 635 C CA . LYS A 1 90 ? -21.414 0.029 22.823 1.00 92.56 90 LYS A CA 1
ATOM 636 C C . LYS A 1 90 ? -21.514 1.496 23.238 1.00 92.56 90 LYS A C 1
ATOM 638 O O . LYS A 1 90 ? -22.617 2.026 23.357 1.00 92.56 90 LYS A O 1
ATOM 643 N N . THR A 1 91 ? -20.379 2.175 23.400 1.00 92.81 91 THR A N 1
ATOM 644 C CA . THR A 1 91 ? -20.344 3.602 23.761 1.00 92.81 91 THR A CA 1
ATOM 645 C C . THR A 1 91 ? -21.000 4.469 22.685 1.00 92.81 91 THR A C 1
ATOM 647 O O . THR A 1 91 ? -21.794 5.358 22.998 1.00 92.81 91 THR A O 1
ATOM 650 N N . LEU A 1 92 ? -20.721 4.191 21.408 1.00 91.38 92 LEU A N 1
ATOM 651 C CA . LEU A 1 92 ? -21.330 4.907 20.289 1.00 91.38 92 LEU A CA 1
ATOM 652 C C . LEU A 1 92 ? -22.832 4.620 20.177 1.00 91.38 92 LEU A C 1
ATOM 654 O O . LEU A 1 92 ? -23.607 5.555 19.996 1.00 91.38 92 LEU A O 1
ATOM 658 N N . ILE A 1 93 ? -23.273 3.374 20.357 1.00 92.50 93 ILE A N 1
ATOM 659 C CA . ILE A 1 93 ? -24.705 3.029 20.361 1.00 92.50 93 ILE A CA 1
ATOM 660 C C . ILE A 1 93 ? -25.441 3.778 21.478 1.00 92.50 93 ILE A C 1
ATOM 662 O O . ILE A 1 93 ? -26.473 4.399 21.222 1.00 92.50 93 ILE A O 1
ATOM 666 N N . ASN A 1 94 ? -24.875 3.806 22.687 1.00 91.38 94 ASN A N 1
ATOM 667 C CA . ASN A 1 94 ? -25.459 4.521 23.821 1.00 91.38 94 ASN A CA 1
ATOM 668 C C . ASN A 1 94 ? -25.538 6.035 23.576 1.00 91.38 94 ASN A C 1
ATOM 670 O O . ASN A 1 94 ? -26.505 6.674 23.984 1.00 91.38 94 ASN A O 1
ATOM 674 N N . ARG A 1 95 ? -24.552 6.615 22.877 1.00 89.31 95 ARG A N 1
ATOM 675 C CA . ARG A 1 95 ? -24.508 8.056 22.586 1.00 89.31 95 ARG A CA 1
ATOM 676 C C . ARG A 1 95 ? -25.436 8.476 21.443 1.00 89.31 95 ARG A C 1
ATOM 678 O O . ARG A 1 95 ? -26.047 9.537 21.518 1.00 89.31 95 ARG A O 1
ATOM 685 N N . PHE A 1 96 ? -25.531 7.680 20.380 1.00 87.06 96 PHE A N 1
ATOM 686 C CA . PHE A 1 96 ? -26.398 7.962 19.227 1.00 87.06 96 PHE A CA 1
ATOM 687 C C . PHE A 1 96 ? -27.860 7.538 19.463 1.00 87.06 96 PHE A C 1
ATOM 689 O O . PHE A 1 96 ? -28.758 8.015 18.762 1.00 87.06 96 PHE A O 1
ATOM 696 N N . GLY A 1 97 ? -28.093 6.670 20.453 1.00 82.19 97 GLY A N 1
ATOM 697 C CA . GLY A 1 97 ? -29.387 6.109 20.824 1.00 82.19 97 GLY A CA 1
ATOM 698 C C . GLY A 1 97 ? -29.777 4.892 19.979 1.00 82.19 97 GLY A C 1
ATOM 699 O O . GLY A 1 97 ? -29.452 4.803 18.793 1.00 82.19 97 GLY A O 1
ATOM 700 N N . ASN A 1 98 ? -30.557 3.975 20.567 1.00 77.81 98 ASN A N 1
ATOM 701 C CA . ASN A 1 98 ? -30.967 2.701 19.945 1.00 77.81 98 ASN A CA 1
ATOM 702 C C . ASN A 1 98 ? -31.642 2.836 18.571 1.00 77.81 98 ASN A C 1
ATOM 704 O O . ASN A 1 98 ? -31.641 1.898 17.779 1.00 77.81 98 ASN A O 1
ATOM 708 N N . ARG A 1 99 ? -32.220 4.000 18.253 1.00 84.88 99 ARG A N 1
ATOM 709 C CA . ARG A 1 99 ? -32.867 4.245 16.956 1.00 84.88 99 ARG A CA 1
ATOM 710 C C . ARG A 1 99 ? -31.860 4.452 15.812 1.00 84.88 99 ARG A C 1
ATOM 712 O O . ARG A 1 99 ? -32.252 4.414 14.651 1.00 84.88 99 ARG A O 1
ATOM 719 N N . ARG A 1 100 ? -30.575 4.679 16.123 1.00 88.75 100 ARG A N 1
ATOM 720 C CA . ARG A 1 100 ? -29.486 4.957 15.166 1.00 88.75 100 ARG A CA 1
ATOM 721 C C . ARG A 1 100 ? -28.327 3.958 15.272 1.00 88.75 100 ARG A C 1
ATOM 723 O O . ARG A 1 100 ? -27.222 4.258 14.828 1.00 88.75 100 ARG A O 1
ATOM 730 N N . THR A 1 101 ? -28.578 2.759 15.795 1.00 88.38 101 THR A N 1
ATOM 731 C CA . THR A 1 101 ? -27.577 1.684 15.911 1.00 88.38 101 THR A CA 1
ATOM 732 C C . THR A 1 101 ? -26.813 1.401 14.607 1.00 88.38 101 THR A C 1
ATOM 734 O O . THR A 1 101 ? -25.588 1.321 14.673 1.00 88.38 101 THR A O 1
ATOM 737 N N . PRO A 1 102 ? -27.446 1.338 13.413 1.00 90.69 102 PRO A N 1
ATOM 738 C CA . PRO A 1 102 ? -26.704 1.131 12.164 1.00 90.69 102 PRO A CA 1
ATOM 739 C C . PRO A 1 102 ? -25.674 2.234 11.879 1.00 90.69 102 PRO A C 1
ATOM 741 O O . PRO A 1 102 ? -24.552 1.944 11.468 1.00 90.69 102 PRO A O 1
ATOM 744 N N . LEU A 1 103 ? -26.016 3.499 12.152 1.00 89.81 103 LEU A N 1
ATOM 745 C CA . LEU A 1 103 ? -25.091 4.627 11.995 1.00 89.81 103 LEU A CA 1
ATOM 746 C C . LEU A 1 103 ? -23.943 4.545 13.006 1.00 89.81 103 LEU A C 1
ATOM 748 O O . LEU A 1 103 ? -22.789 4.716 12.627 1.00 89.81 103 LEU A O 1
ATOM 752 N N . ALA A 1 104 ? -24.247 4.230 14.268 1.00 89.88 104 ALA A N 1
ATOM 753 C CA . ALA A 1 104 ? -23.237 4.073 15.313 1.00 89.88 104 ALA A CA 1
ATOM 754 C C . ALA A 1 104 ? -22.230 2.960 14.981 1.00 89.88 104 ALA A C 1
ATOM 756 O O . ALA A 1 104 ? -21.027 3.164 15.118 1.00 89.88 104 ALA A O 1
ATOM 757 N N . LEU A 1 105 ? -22.711 1.816 14.482 1.00 91.38 105 LEU A N 1
ATOM 758 C CA . LEU A 1 105 ? -21.867 0.702 14.047 1.00 91.38 105 LEU A CA 1
ATOM 759 C C . LEU A 1 105 ? -21.048 1.039 12.798 1.00 91.38 105 LEU A C 1
ATOM 761 O O . LEU A 1 105 ? -19.894 0.636 12.712 1.00 91.38 105 LEU A O 1
ATOM 765 N N . THR A 1 106 ? -21.601 1.809 11.857 1.00 91.19 106 THR A N 1
ATOM 766 C CA . THR A 1 106 ? -20.858 2.252 10.664 1.00 91.19 106 THR A CA 1
ATOM 767 C C . THR A 1 106 ? -19.707 3.180 11.051 1.00 91.19 106 THR A C 1
ATOM 769 O O . THR A 1 106 ? -18.595 3.004 10.566 1.00 91.19 106 THR A O 1
ATOM 772 N N . VAL A 1 107 ? -19.945 4.129 11.965 1.00 90.69 107 VAL A N 1
ATOM 773 C CA . VAL A 1 107 ? -18.904 5.031 12.488 1.00 90.69 107 VAL A CA 1
ATOM 774 C C . VAL A 1 107 ? -17.860 4.254 13.289 1.00 90.69 107 VAL A C 1
ATOM 776 O O . VAL A 1 107 ? -16.667 4.452 13.077 1.00 90.69 107 VAL A O 1
ATOM 779 N N . ALA A 1 108 ? -18.292 3.338 14.162 1.00 90.19 108 ALA A N 1
ATOM 780 C CA . ALA A 1 108 ? -17.388 2.467 14.910 1.00 90.19 108 ALA A CA 1
ATOM 781 C C . ALA A 1 108 ? -16.509 1.632 13.964 1.00 90.19 108 ALA A C 1
ATOM 783 O O . ALA A 1 108 ? -15.294 1.585 14.126 1.00 90.19 108 ALA A O 1
ATOM 784 N N . GLY A 1 109 ? -17.118 1.030 12.939 1.00 89.50 109 GLY A N 1
ATOM 785 C CA . GLY A 1 109 ? -16.427 0.258 11.911 1.00 89.50 109 GLY A CA 1
ATOM 786 C C . GLY A 1 109 ? -15.461 1.099 11.080 1.00 89.50 109 GLY A C 1
ATOM 787 O O . GLY A 1 109 ? -14.381 0.621 10.765 1.00 89.50 109 GLY A O 1
ATOM 788 N N . PHE A 1 110 ? -15.786 2.359 10.781 1.00 89.12 110 PHE A N 1
ATOM 789 C CA . PHE A 1 110 ? -14.863 3.277 10.106 1.00 89.12 110 PHE A CA 1
ATOM 790 C C . PHE A 1 110 ? -13.665 3.653 10.988 1.00 89.12 110 PHE A C 1
ATOM 792 O O . PHE A 1 110 ? -12.543 3.704 10.499 1.00 89.12 110 PHE A O 1
ATOM 799 N N . MET A 1 111 ? -13.891 3.899 12.284 1.00 85.94 111 MET A N 1
ATOM 800 C CA . MET A 1 111 ? -12.824 4.254 13.228 1.00 85.94 111 MET A CA 1
ATOM 801 C C . MET A 1 111 ? -11.884 3.085 13.535 1.00 85.94 111 MET A C 1
ATOM 803 O O . MET A 1 111 ? -10.699 3.307 13.743 1.00 85.94 111 MET A O 1
ATOM 807 N N . VAL A 1 112 ? -12.407 1.857 13.599 1.00 85.38 112 VAL A N 1
ATOM 808 C CA . VAL A 1 112 ? -11.616 0.656 13.925 1.00 85.38 112 VAL A CA 1
ATOM 809 C C . VAL A 1 112 ? -11.068 -0.031 12.668 1.00 85.38 112 VAL A C 1
ATOM 811 O O . VAL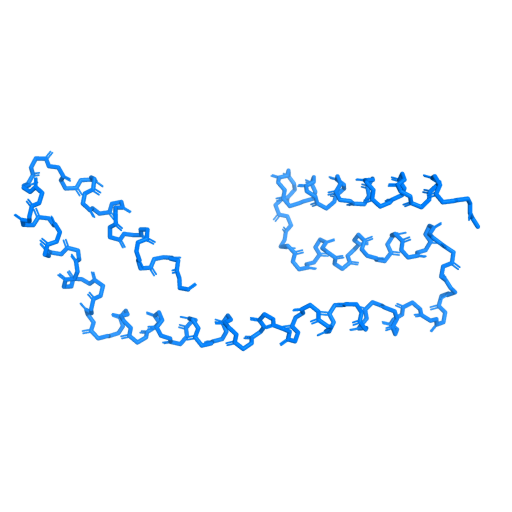 A 1 112 ? -9.997 -0.624 12.708 1.00 85.38 112 VAL A O 1
ATOM 814 N N . GLY A 1 113 ? -11.793 0.032 11.550 1.00 75.81 113 GLY A N 1
ATOM 815 C CA . GLY A 1 113 ? -11.458 -0.652 10.298 1.00 75.81 113 GLY A CA 1
ATOM 816 C C . GLY A 1 113 ? -10.433 0.065 9.417 1.00 75.81 113 GLY A C 1
ATOM 817 O O . GLY A 1 113 ? -9.987 -0.526 8.436 1.00 75.81 113 GLY A O 1
ATOM 818 N N . ILE A 1 114 ? -10.050 1.300 9.754 1.00 76.06 114 ILE A N 1
ATOM 819 C CA . ILE A 1 114 ? -8.955 2.041 9.111 1.00 76.06 114 ILE A CA 1
ATOM 820 C C . ILE A 1 114 ? -7.811 2.183 10.133 1.00 76.06 114 ILE A C 1
ATOM 822 O O . ILE A 1 114 ? -7.712 3.229 10.776 1.00 76.06 114 ILE A O 1
ATOM 826 N N . PRO A 1 115 ? -7.016 1.123 10.372 1.00 59.75 115 PRO A N 1
ATOM 827 C CA . PRO A 1 115 ? -5.779 1.221 11.142 1.00 59.75 115 PRO A CA 1
ATOM 828 C C . PRO A 1 115 ? -4.683 1.996 10.396 1.00 59.75 115 PRO A C 1
ATOM 830 O O . PRO A 1 115 ? -4.693 2.006 9.141 1.00 59.75 115 PRO A O 1
#

pLDDT: mean 90.14, std 5.29, range [59.75, 97.62]

Foldseek 3Di:
DDPVVLVVLVVVLVVQLCCCCPPVVPDSVVSNLVSLLVSCVVVPPDPVCSVVVSCVVVVVVCVVCVVVVVVLVVVLVVCVVVCVLVVQLVVQCVVVDVVCSVVSNVVSCVVSVPD

InterPro domains:
  IPR003474 Gluconate transporter [PF02447] (6-115)
  IPR003474 Gluconate transporter [PTHR30354] (4-115)

Secondary structure (DSSP, 8-state):
--HHHHHHHHHHHHHHHHHHHHTS---HHHHHHHHHHHHHHHTT--GGGHHHHHHHHHHHHHHHHHHHHHHHHHHHHHHHHTTHHHHHHHHHHHHH-GGGHHHHHHHHHHHHH--

Sequence (115 aa):
MTPLMLMVVAGAGIALLLFLVLKYKFQPFVALMLVSIIVALVAGVKPADLVATIEGGMGKTLGHIAIIIALGAMIGRIIELSGGAEALAKTLINRFGNRRTPLALTVAGFMVGIP

Radius of gyration: 21.17 Å; chains: 1; bounding box: 51×21×51 Å

Organism: NCBI:txid1194404